Protein AF-A0A080LYR9-F1 (afdb_monomer_lite)

Sequence (95 aa):
MGKSLQRLGCVRSTANCFSASHTLLQTIASPDNGYGNDLVSFSASGISSIEITNPFGGWLFAIDDLKFSVPEPGSLALLGLALVGIAGSRKR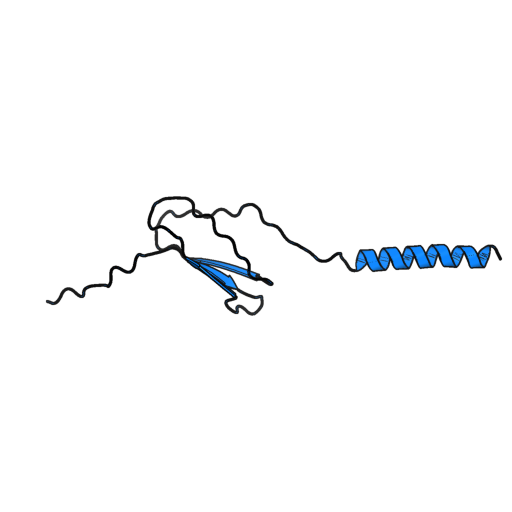KAA

Structure (mmCIF, N/CA/C/O backbone):
data_AF-A0A080LYR9-F1
#
_entry.id   AF-A0A080LYR9-F1
#
loop_
_atom_site.group_PDB
_atom_site.id
_atom_site.type_symbol
_atom_site.label_atom_id
_atom_site.label_alt_id
_atom_site.label_comp_id
_atom_site.label_asym_id
_atom_site.label_entity_id
_atom_site.label_seq_id
_atom_site.pdbx_PDB_ins_code
_atom_site.Cartn_x
_atom_site.Cartn_y
_atom_site.Cartn_z
_atom_site.occupancy
_atom_site.B_iso_or_equiv
_atom_site.auth_seq_id
_atom_site.auth_comp_id
_atom_site.auth_asym_id
_atom_site.auth_atom_id
_atom_site.pdbx_PDB_model_num
ATOM 1 N N . MET A 1 1 ? 23.684 -10.717 -39.492 1.00 41.09 1 MET A N 1
ATOM 2 C CA . MET A 1 1 ? 23.484 -10.060 -38.179 1.00 41.09 1 MET A CA 1
ATOM 3 C C . MET A 1 1 ? 22.023 -9.655 -38.064 1.00 41.09 1 MET A C 1
ATOM 5 O O . MET A 1 1 ? 21.628 -8.642 -38.624 1.00 41.09 1 MET A O 1
ATOM 9 N N . GLY A 1 2 ? 21.201 -10.509 -37.450 1.00 41.66 2 GLY A N 1
ATOM 10 C CA . GLY A 1 2 ? 19.768 -10.264 -37.287 1.00 41.66 2 GLY A CA 1
ATOM 11 C C . GLY A 1 2 ? 19.530 -9.272 -36.155 1.00 41.66 2 GLY A C 1
ATOM 12 O O . GLY A 1 2 ? 19.873 -9.555 -35.010 1.00 41.66 2 GLY A O 1
ATOM 13 N N . LYS A 1 3 ? 18.966 -8.104 -36.469 1.00 50.94 3 LYS A N 1
ATOM 14 C CA . LYS A 1 3 ? 18.440 -7.201 -35.446 1.00 50.94 3 LYS A CA 1
ATOM 15 C C . LYS A 1 3 ? 17.191 -7.863 -34.871 1.00 50.94 3 LYS A C 1
ATOM 17 O O . LYS A 1 3 ? 16.175 -7.965 -35.552 1.00 50.94 3 LYS A O 1
ATOM 22 N N . SER A 1 4 ? 17.312 -8.369 -33.648 1.00 47.00 4 SER A N 1
ATOM 23 C CA . SER A 1 4 ? 16.181 -8.817 -32.842 1.00 47.00 4 SER A CA 1
ATOM 24 C C . SER A 1 4 ? 15.187 -7.662 -32.726 1.00 47.00 4 SER A C 1
ATOM 26 O O . SER A 1 4 ? 15.514 -6.606 -32.184 1.00 47.00 4 SER A O 1
ATOM 28 N N . LEU A 1 5 ? 13.995 -7.850 -33.292 1.00 48.09 5 LEU A N 1
ATOM 29 C CA . LEU A 1 5 ? 12.831 -7.010 -33.045 1.00 48.09 5 LEU A CA 1
ATOM 30 C C . LEU A 1 5 ? 12.447 -7.205 -31.578 1.00 48.09 5 LEU A C 1
ATOM 32 O O . LEU A 1 5 ? 11.687 -8.111 -31.238 1.00 48.09 5 LEU A O 1
ATOM 36 N N . GLN A 1 6 ? 12.988 -6.365 -30.695 1.00 50.03 6 GLN A N 1
ATOM 37 C CA . GLN A 1 6 ? 12.370 -6.166 -29.394 1.00 50.03 6 GLN A CA 1
ATOM 38 C C . GLN A 1 6 ? 10.942 -5.714 -29.686 1.00 50.03 6 GLN A C 1
ATOM 40 O O . GLN A 1 6 ? 10.736 -4.677 -30.319 1.00 50.03 6 GLN A O 1
ATOM 45 N N . ARG A 1 7 ? 9.957 -6.543 -29.310 1.00 49.31 7 ARG A N 1
ATOM 46 C CA . ARG A 1 7 ? 8.550 -6.136 -29.254 1.00 49.31 7 ARG A CA 1
ATOM 47 C C . ARG A 1 7 ? 8.546 -4.733 -28.662 1.00 49.31 7 ARG A C 1
ATOM 49 O O . ARG A 1 7 ? 9.073 -4.559 -27.565 1.00 49.31 7 ARG A O 1
ATOM 56 N N . LEU A 1 8 ? 7.987 -3.765 -29.386 1.00 49.62 8 LEU A N 1
ATOM 57 C CA . LEU A 1 8 ? 7.695 -2.427 -28.881 1.00 49.62 8 LEU A CA 1
ATOM 58 C C . LEU A 1 8 ? 6.603 -2.573 -27.802 1.00 49.62 8 LEU A C 1
ATOM 60 O O . LEU A 1 8 ? 5.438 -2.241 -27.991 1.00 49.62 8 LEU A O 1
ATOM 64 N N . GLY A 1 9 ? 6.963 -3.202 -26.686 1.00 54.56 9 GLY A N 1
ATOM 65 C CA . GLY A 1 9 ? 6.209 -3.175 -25.456 1.00 54.56 9 GLY A CA 1
ATOM 66 C C . GLY A 1 9 ? 6.387 -1.769 -24.938 1.00 54.56 9 GLY A C 1
ATOM 67 O O . GLY A 1 9 ? 7.484 -1.372 -24.563 1.00 54.56 9 GLY A O 1
ATOM 68 N N . CYS A 1 10 ? 5.325 -0.991 -25.034 1.00 60.12 10 CYS A N 1
ATOM 69 C CA . CYS A 1 10 ? 5.222 0.311 -24.414 1.00 60.12 10 CYS A CA 1
ATOM 70 C C . CYS A 1 10 ? 5.708 0.192 -22.950 1.00 60.12 10 CYS A C 1
ATOM 72 O O . CYS A 1 10 ? 5.151 -0.560 -22.150 1.00 60.12 10 CYS A O 1
ATOM 74 N N . VAL A 1 11 ? 6.843 0.832 -22.664 1.00 65.25 11 VAL A N 1
ATOM 75 C CA . VAL A 1 11 ? 7.509 0.826 -21.360 1.00 65.25 11 VAL A CA 1
ATOM 76 C C . VAL A 1 11 ? 6.687 1.739 -20.451 1.00 65.25 11 VAL A C 1
ATOM 78 O O . VAL A 1 11 ? 6.608 2.936 -20.710 1.00 65.25 11 VAL A O 1
ATOM 81 N N . ARG A 1 12 ? 6.028 1.162 -19.439 1.00 74.50 12 ARG A N 1
ATOM 82 C CA . ARG A 1 12 ? 5.101 1.863 -18.535 1.00 74.50 12 ARG A CA 1
ATOM 83 C C . ARG A 1 12 ? 5.606 1.821 -17.105 1.00 74.50 12 ARG A C 1
ATOM 85 O O . ARG A 1 12 ? 6.230 0.844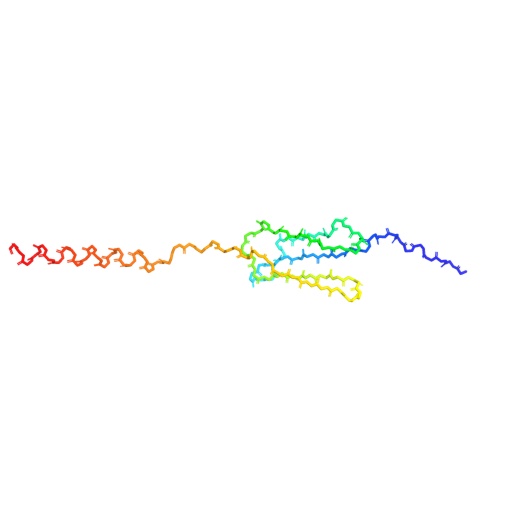 -16.693 1.00 74.50 12 ARG A O 1
ATOM 92 N N . SER A 1 13 ? 5.245 2.841 -16.341 1.00 81.19 13 SER A N 1
ATOM 93 C CA . SER A 1 13 ? 5.329 2.779 -14.887 1.00 81.19 13 SER A CA 1
ATOM 94 C C . SER A 1 13 ? 4.240 1.862 -14.338 1.00 81.19 13 SER A C 1
ATOM 96 O O . SER A 1 13 ? 3.111 1.854 -14.835 1.00 81.19 13 SER A O 1
ATOM 98 N N . THR A 1 14 ? 4.569 1.091 -13.308 1.00 85.88 14 THR A N 1
ATOM 99 C CA . THR A 1 14 ? 3.622 0.200 -12.627 1.00 85.88 14 THR A CA 1
ATOM 100 C C . THR A 1 14 ? 3.627 0.472 -11.137 1.00 85.88 14 THR A C 1
ATOM 102 O O . THR A 1 14 ? 4.698 0.610 -10.547 1.00 85.88 14 THR A O 1
ATOM 105 N N . ALA A 1 15 ? 2.449 0.486 -10.527 1.00 89.69 15 ALA A N 1
ATOM 106 C CA . ALA A 1 15 ? 2.260 0.599 -9.093 1.00 89.69 15 ALA A CA 1
ATOM 107 C C . ALA A 1 15 ? 1.575 -0.670 -8.568 1.00 89.69 15 ALA A C 1
ATOM 109 O O . ALA A 1 15 ? 0.466 -1.010 -8.980 1.00 89.69 15 ALA A O 1
ATOM 110 N N . ASN A 1 16 ? 2.253 -1.377 -7.672 1.00 92.62 16 ASN A N 1
ATOM 111 C CA . ASN A 1 16 ? 1.784 -2.607 -7.048 1.00 92.62 16 ASN A CA 1
ATOM 112 C C . ASN A 1 16 ? 1.449 -2.333 -5.588 1.00 92.62 16 ASN A C 1
ATOM 114 O O . ASN A 1 16 ? 2.195 -1.620 -4.922 1.00 92.62 16 ASN A O 1
ATOM 118 N N . CYS A 1 17 ? 0.374 -2.918 -5.070 1.00 93.38 17 CYS A N 1
ATOM 119 C CA . CYS A 1 17 ? 0.084 -2.894 -3.643 1.00 93.38 17 CYS A CA 1
ATOM 120 C C . CYS A 1 17 ? 0.038 -4.311 -3.067 1.00 93.38 17 CYS A C 1
ATOM 122 O O . CYS A 1 17 ? -0.414 -5.255 -3.722 1.00 93.38 17 CYS A O 1
ATOM 124 N N . PHE A 1 18 ? 0.524 -4.457 -1.836 1.00 96.50 18 PHE A N 1
ATOM 125 C CA . PHE A 1 18 ? 0.714 -5.749 -1.183 1.00 96.50 18 PHE A CA 1
ATOM 126 C C . PHE A 1 18 ? 0.064 -5.790 0.196 1.00 96.50 18 P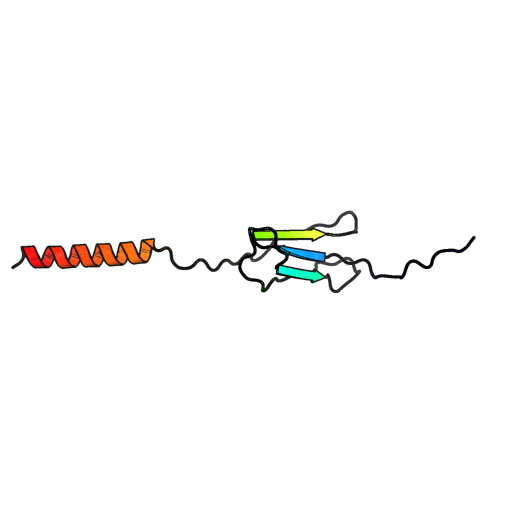HE A C 1
ATOM 128 O O . PHE A 1 18 ? -0.086 -4.764 0.861 1.00 96.50 18 PHE A O 1
ATOM 135 N N . SER A 1 19 ? -0.288 -6.995 0.641 1.00 96.19 19 SER A N 1
ATOM 136 C CA . SER A 1 19 ? -0.739 -7.269 2.007 1.00 96.19 19 SER A CA 1
ATOM 137 C C . SER A 1 19 ? 0.421 -7.246 3.009 1.00 96.19 19 SER A C 1
ATOM 139 O O . SER A 1 19 ? 1.591 -7.204 2.629 1.00 96.19 19 SER A O 1
ATOM 141 N N . ALA A 1 20 ? 0.111 -7.350 4.306 1.00 95.88 20 ALA A N 1
ATOM 142 C CA . ALA A 1 20 ? 1.119 -7.456 5.369 1.00 95.88 20 ALA A CA 1
ATOM 143 C C . ALA A 1 20 ? 2.047 -8.680 5.222 1.00 95.88 20 ALA A C 1
ATOM 145 O O . ALA A 1 20 ? 3.182 -8.659 5.687 1.00 95.88 20 ALA A O 1
ATOM 146 N N . SER A 1 21 ? 1.586 -9.738 4.548 1.00 97.19 21 SER A N 1
ATOM 147 C CA . SER A 1 21 ? 2.388 -10.927 4.224 1.00 97.19 21 SER A CA 1
ATOM 148 C C . SER A 1 21 ? 3.079 -10.823 2.861 1.00 97.19 21 SER A C 1
ATOM 150 O O . SER A 1 21 ? 3.495 -11.838 2.309 1.00 97.19 21 SER A O 1
ATOM 152 N N . HIS A 1 22 ? 3.160 -9.616 2.293 1.00 95.19 22 HIS A N 1
ATOM 153 C CA . HIS A 1 22 ? 3.749 -9.342 0.983 1.00 95.19 22 HIS A CA 1
ATOM 154 C C . HIS A 1 22 ? 3.077 -10.109 -0.174 1.00 95.19 22 HIS A C 1
ATOM 156 O O . HIS A 1 22 ? 3.693 -10.449 -1.180 1.00 95.19 22 HIS A O 1
ATOM 162 N N . THR A 1 23 ? 1.780 -10.402 -0.046 1.00 96.31 23 THR A N 1
ATOM 163 C CA . THR A 1 23 ? 0.986 -10.969 -1.146 1.00 96.31 23 THR A CA 1
ATOM 164 C C . THR A 1 23 ? 0.505 -9.839 -2.044 1.00 96.31 23 THR A C 1
ATOM 166 O O . THR A 1 23 ? -0.067 -8.877 -1.535 1.00 96.31 23 THR A O 1
ATOM 169 N N . LEU A 1 24 ? 0.713 -9.948 -3.358 1.00 95.88 24 LEU A N 1
ATOM 170 C CA . LEU A 1 24 ? 0.227 -8.960 -4.324 1.00 95.88 24 LEU A CA 1
ATOM 171 C C . LEU A 1 24 ? -1.305 -8.886 -4.275 1.00 95.88 24 LEU A C 1
ATOM 173 O O . LEU A 1 24 ? -1.981 -9.893 -4.478 1.00 95.88 24 LEU A O 1
ATOM 177 N N . LEU A 1 25 ? -1.839 -7.695 -4.013 1.00 95.88 25 LEU A N 1
ATOM 178 C CA . LEU A 1 25 ? -3.279 -7.436 -3.960 1.00 95.88 25 LEU A CA 1
ATOM 179 C C . LEU A 1 25 ? -3.786 -6.815 -5.262 1.00 95.88 25 LEU A C 1
ATOM 181 O O . LEU A 1 25 ? -4.843 -7.198 -5.759 1.00 95.88 25 LEU A O 1
ATOM 185 N N . GLN A 1 26 ? -3.042 -5.855 -5.815 1.00 94.81 26 GLN A N 1
ATOM 186 C CA . GLN A 1 26 ? -3.424 -5.145 -7.034 1.00 94.81 26 GLN A CA 1
ATOM 187 C C . GLN A 1 26 ? -2.189 -4.596 -7.753 1.00 94.81 26 GLN A C 1
ATOM 189 O O . GLN A 1 26 ? -1.226 -4.167 -7.118 1.00 94.81 26 GLN A O 1
ATOM 194 N N . THR A 1 27 ? -2.265 -4.549 -9.082 1.00 92.81 27 THR A N 1
ATOM 195 C CA . THR A 1 27 ? -1.317 -3.846 -9.953 1.00 92.81 27 THR A CA 1
ATOM 196 C C . THR A 1 27 ? -2.074 -2.828 -10.792 1.00 92.81 27 THR A C 1
ATOM 198 O O . THR A 1 27 ? -3.106 -3.151 -11.380 1.00 92.81 27 THR A O 1
ATOM 201 N N . ILE A 1 28 ? -1.543 -1.612 -10.875 1.00 89.19 28 ILE A N 1
ATOM 202 C CA . ILE A 1 28 ? -2.017 -0.555 -11.766 1.00 89.19 28 ILE A CA 1
ATOM 203 C C . ILE A 1 28 ? -0.861 -0.161 -12.677 1.00 89.19 28 ILE A C 1
ATOM 2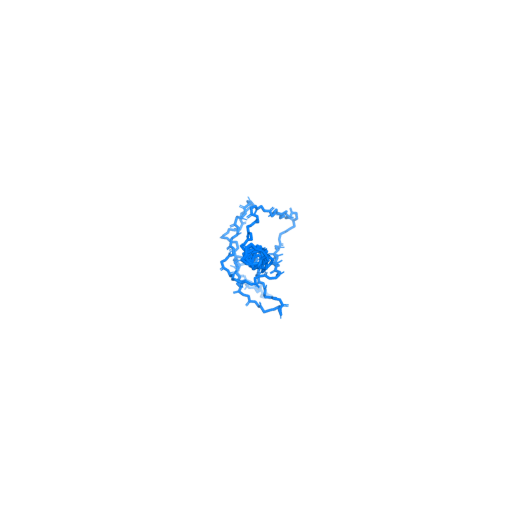05 O O . ILE A 1 28 ? 0.241 0.118 -12.211 1.00 89.19 28 ILE A O 1
ATOM 209 N N . ALA A 1 29 ? -1.102 -0.152 -13.984 1.00 85.81 29 ALA A N 1
ATOM 210 C CA . ALA A 1 29 ? -0.164 0.396 -14.952 1.00 85.81 29 ALA A CA 1
ATOM 211 C C . ALA A 1 29 ? -0.562 1.836 -15.276 1.00 85.81 29 ALA A C 1
ATOM 213 O O . ALA A 1 29 ? -1.751 2.125 -15.420 1.00 85.81 29 ALA A O 1
ATOM 214 N N . SER A 1 30 ? 0.430 2.714 -15.425 1.00 78.62 30 SER A N 1
ATOM 215 C CA . SER A 1 30 ? 0.206 4.052 -15.964 1.00 78.62 30 SER A CA 1
ATOM 216 C C . SER A 1 30 ? -0.506 3.959 -17.326 1.00 78.62 30 SER A C 1
ATOM 218 O O . SER A 1 30 ? -0.153 3.093 -18.149 1.00 78.62 30 SER A O 1
ATOM 220 N N . PRO A 1 31 ? -1.529 4.798 -17.573 1.00 69.62 31 PRO A N 1
ATOM 221 C CA . PRO A 1 31 ? -2.229 4.821 -18.848 1.00 69.62 31 PRO A CA 1
ATOM 222 C C . PRO A 1 31 ? -1.328 5.289 -20.002 1.00 69.62 31 PRO A C 1
ATOM 224 O O . PRO A 1 31 ? -1.506 4.776 -21.113 1.00 69.62 31 PRO A O 1
ATOM 227 N N . ASP A 1 32 ? -0.314 6.125 -19.737 1.00 65.00 32 ASP A N 1
ATOM 228 C CA . ASP A 1 32 ? 0.422 6.870 -20.763 1.00 65.00 32 ASP A CA 1
ATOM 229 C C . ASP A 1 32 ? 1.956 6.723 -20.707 1.00 65.00 32 ASP A C 1
ATOM 231 O O . ASP A 1 32 ? 2.576 6.456 -19.684 1.00 65.00 32 ASP A O 1
ATOM 235 N N . ASN A 1 33 ? 2.588 6.943 -21.865 1.00 58.25 33 ASN A N 1
ATOM 236 C CA . ASN A 1 33 ? 4.052 6.990 -22.039 1.00 58.25 33 ASN A CA 1
ATOM 237 C C . ASN A 1 33 ? 4.590 8.429 -22.000 1.00 58.25 33 ASN A C 1
ATOM 239 O O . ASN A 1 33 ? 5.708 8.690 -22.448 1.00 58.25 33 ASN A O 1
ATOM 243 N N . GLY A 1 34 ? 3.740 9.379 -21.616 1.00 58.34 34 GLY A N 1
ATOM 244 C CA . GLY A 1 34 ? 3.970 10.808 -21.761 1.00 58.34 34 GLY A CA 1
ATOM 245 C C . GLY A 1 34 ? 4.332 11.444 -20.430 1.00 58.34 34 GLY A C 1
ATOM 246 O O . GLY A 1 34 ? 3.744 11.123 -19.406 1.00 58.34 34 GLY A O 1
ATOM 247 N N . TYR A 1 35 ? 5.301 12.355 -20.459 1.00 60.25 35 TYR A N 1
ATOM 248 C CA . TYR A 1 35 ? 5.715 13.170 -19.321 1.00 60.25 35 TYR A CA 1
ATOM 249 C C . TYR A 1 35 ? 4.509 13.915 -18.716 1.00 60.25 35 TYR A C 1
ATOM 251 O O . TYR A 1 35 ? 4.081 14.943 -19.237 1.00 60.25 35 TYR A O 1
ATOM 259 N N . GLY A 1 36 ? 3.951 13.381 -17.632 1.00 67.06 36 GLY A N 1
ATOM 260 C CA . GLY A 1 36 ? 2.775 13.907 -16.947 1.00 67.06 36 GLY A CA 1
ATOM 261 C C . GLY A 1 36 ? 2.602 13.269 -15.568 1.00 67.06 36 GLY A C 1
ATOM 262 O O . GLY A 1 36 ? 3.239 12.264 -15.255 1.00 67.06 36 GLY A O 1
ATOM 263 N N . ASN A 1 37 ? 1.769 13.881 -14.725 1.00 74.12 37 ASN A N 1
ATOM 264 C CA . ASN A 1 37 ? 1.434 13.327 -13.415 1.00 74.12 37 ASN A CA 1
ATOM 265 C C . ASN A 1 37 ? 0.302 12.306 -13.567 1.00 74.12 37 ASN A C 1
ATOM 267 O O . ASN A 1 37 ? -0.832 12.692 -13.851 1.00 74.12 37 ASN A O 1
ATOM 271 N N . ASP A 1 38 ? 0.595 11.030 -13.330 1.00 76.69 38 ASP A N 1
ATOM 272 C CA . ASP A 1 38 ? -0.425 9.983 -13.270 1.00 76.69 38 ASP A CA 1
ATOM 273 C C . ASP A 1 38 ? -1.037 9.894 -11.873 1.00 76.69 38 ASP A C 1
ATOM 275 O O . ASP A 1 38 ? -0.348 9.621 -10.888 1.00 76.69 38 ASP A O 1
ATOM 279 N N . LEU A 1 39 ? -2.355 10.074 -11.795 1.00 77.56 39 LEU A N 1
ATOM 280 C CA . LEU A 1 39 ? -3.122 9.808 -10.583 1.00 77.56 39 LEU A CA 1
ATOM 281 C C . LEU A 1 39 ? -3.476 8.321 -10.525 1.00 77.56 39 LEU A C 1
ATOM 283 O O . LEU A 1 39 ? -4.145 7.790 -11.412 1.00 77.56 39 LEU A O 1
ATOM 287 N N . VAL A 1 40 ? -3.041 7.652 -9.460 1.00 79.75 40 VAL A N 1
ATOM 288 C CA . VAL A 1 40 ? -3.236 6.214 -9.253 1.00 79.75 40 VAL A CA 1
ATOM 289 C C . VAL A 1 40 ? -4.041 5.997 -7.975 1.00 79.75 40 VAL A C 1
ATOM 291 O O . VAL A 1 40 ? -3.673 6.508 -6.920 1.00 79.75 40 VAL A O 1
ATOM 294 N N . SER A 1 41 ? -5.132 5.229 -8.053 1.00 84.69 41 SER A N 1
ATOM 295 C CA . SER A 1 41 ? -5.977 4.892 -6.902 1.00 84.69 41 SER A CA 1
ATOM 296 C C . SER A 1 41 ? -6.126 3.381 -6.736 1.00 84.69 41 SER A C 1
ATOM 298 O O . SER A 1 41 ? -6.447 2.659 -7.678 1.00 84.69 41 SER A O 1
ATOM 300 N N . PHE A 1 42 ? -5.908 2.894 -5.516 1.00 86.56 42 PHE A N 1
ATOM 301 C CA . PHE A 1 42 ? -6.079 1.485 -5.169 1.00 86.56 42 PHE A CA 1
ATOM 302 C C . PHE A 1 42 ? -7.429 1.269 -4.491 1.00 86.56 42 PHE A C 1
ATOM 304 O O . PHE A 1 42 ? -7.816 2.039 -3.613 1.00 86.56 42 PHE A O 1
ATOM 311 N N . SER A 1 43 ? -8.128 0.202 -4.870 1.00 89.31 43 SER A N 1
ATOM 312 C CA . SER A 1 43 ? -9.386 -0.215 -4.237 1.00 89.31 43 SER A CA 1
ATOM 313 C C . SER A 1 43 ? -9.226 -1.471 -3.377 1.00 89.31 43 SER A C 1
ATOM 315 O O . SER A 1 43 ? -10.183 -1.901 -2.733 1.00 89.31 43 SER A O 1
ATOM 317 N N . ALA A 1 44 ? -8.026 -2.061 -3.344 1.00 88.25 44 ALA A N 1
ATOM 318 C CA . ALA A 1 44 ? -7.723 -3.213 -2.508 1.00 88.25 44 ALA A CA 1
ATOM 319 C C . ALA A 1 44 ? -7.801 -2.881 -1.005 1.00 88.25 44 ALA A C 1
ATOM 321 O O . ALA A 1 44 ? -7.333 -1.840 -0.545 1.00 88.25 44 ALA A O 1
ATOM 322 N N . SER A 1 45 ? -8.358 -3.802 -0.220 1.00 88.81 45 SER A N 1
ATOM 323 C CA . SER A 1 45 ? -8.371 -3.730 1.244 1.00 88.81 45 SER A CA 1
ATOM 324 C C . SER A 1 45 ? -7.122 -4.370 1.849 1.00 88.81 45 SER A C 1
ATOM 326 O O . SER A 1 45 ? -6.623 -5.361 1.318 1.00 88.81 45 SER A O 1
ATOM 328 N N . GLY A 1 46 ? -6.673 -3.882 3.009 1.00 89.62 46 GLY A N 1
ATOM 329 C CA . GLY A 1 46 ? -5.554 -4.495 3.740 1.00 89.62 46 GLY A CA 1
ATOM 330 C C . GLY A 1 46 ? -4.182 -4.236 3.111 1.00 89.62 46 GLY A C 1
ATOM 331 O O . GLY A 1 46 ? -3.275 -5.054 3.260 1.00 89.62 46 GLY A O 1
ATOM 332 N N . ILE A 1 47 ? -4.038 -3.114 2.401 1.00 91.19 47 ILE A N 1
ATOM 333 C CA . ILE A 1 47 ? -2.765 -2.674 1.825 1.00 91.19 47 ILE A CA 1
ATOM 334 C C . ILE A 1 47 ? -1.788 -2.342 2.957 1.00 91.19 47 ILE A C 1
ATOM 336 O O . ILE A 1 47 ? -2.088 -1.527 3.826 1.00 91.19 47 ILE A O 1
ATOM 340 N N . SER A 1 48 ? -0.612 -2.962 2.920 1.00 93.75 48 SER A N 1
ATOM 341 C CA . SER A 1 48 ? 0.497 -2.713 3.844 1.00 93.75 48 SER A CA 1
ATOM 342 C C . SER A 1 48 ? 1.675 -2.010 3.175 1.00 93.75 48 SER A C 1
ATOM 344 O O . SER A 1 48 ? 2.408 -1.297 3.855 1.00 93.75 48 SER A O 1
ATOM 346 N N . SER A 1 49 ? 1.887 -2.214 1.874 1.00 92.19 49 SER A N 1
ATOM 347 C CA . SER A 1 49 ? 2.941 -1.533 1.119 1.00 92.19 49 SER A CA 1
ATOM 348 C C . SER A 1 49 ? 2.510 -1.255 -0.318 1.00 92.19 49 SER A C 1
ATOM 350 O O . SER A 1 49 ? 1.674 -1.965 -0.882 1.00 92.19 49 SER A O 1
ATOM 352 N N . ILE A 1 50 ? 3.086 -0.199 -0.893 1.00 90.62 50 ILE A N 1
ATOM 353 C CA . ILE A 1 50 ? 2.929 0.186 -2.295 1.00 90.62 50 ILE A CA 1
ATOM 354 C C . ILE A 1 50 ? 4.329 0.305 -2.894 1.00 90.62 50 ILE A C 1
ATOM 356 O O . ILE A 1 50 ? 5.184 0.990 -2.337 1.00 90.62 50 ILE A O 1
ATOM 360 N N . GLU A 1 51 ? 4.550 -0.345 -4.030 1.00 91.31 51 GLU A N 1
ATOM 361 C CA . GLU A 1 51 ? 5.808 -0.306 -4.768 1.00 91.31 51 GLU A CA 1
ATOM 362 C C . GLU A 1 51 ? 5.559 0.248 -6.162 1.00 91.31 51 GLU A C 1
ATOM 364 O O . GLU A 1 51 ? 4.746 -0.286 -6.920 1.00 91.31 51 GLU A O 1
ATOM 369 N N . ILE A 1 52 ? 6.266 1.321 -6.507 1.00 86.56 52 ILE A N 1
ATOM 370 C CA . ILE A 1 52 ? 6.149 1.962 -7.812 1.00 86.56 52 ILE A CA 1
ATOM 371 C C . ILE A 1 52 ? 7.460 1.766 -8.559 1.00 86.56 52 ILE A C 1
ATOM 373 O O . ILE A 1 52 ? 8.524 2.173 -8.099 1.00 86.56 52 ILE A O 1
ATOM 377 N N . THR A 1 53 ? 7.370 1.141 -9.726 1.00 84.75 53 THR A N 1
ATOM 378 C CA . THR A 1 53 ? 8.492 0.974 -10.645 1.00 84.75 53 THR A CA 1
ATOM 379 C C . THR A 1 53 ? 8.305 1.950 -11.791 1.00 84.75 53 THR A C 1
ATOM 381 O O . THR A 1 53 ? 7.325 1.849 -12.529 1.00 84.75 53 THR A O 1
ATOM 384 N N . ASN A 1 54 ? 9.242 2.887 -11.940 1.00 79.94 54 ASN A N 1
ATOM 385 C CA . ASN A 1 54 ? 9.301 3.788 -13.082 1.00 79.94 54 ASN A CA 1
ATOM 386 C C . ASN A 1 54 ? 10.618 3.548 -13.850 1.00 79.94 54 ASN A C 1
ATOM 388 O O . ASN A 1 54 ? 11.693 3.653 -13.260 1.00 79.94 54 ASN A O 1
ATOM 392 N N . PRO A 1 55 ? 10.555 3.206 -15.145 1.00 78.00 55 PRO A N 1
ATOM 393 C CA . PRO A 1 55 ? 11.735 2.945 -15.969 1.00 78.00 55 PRO A CA 1
ATOM 394 C C . PRO A 1 55 ? 12.440 4.219 -16.477 1.00 78.00 55 PRO A C 1
ATOM 396 O O . PRO A 1 55 ? 13.501 4.124 -17.094 1.00 78.00 55 PRO A O 1
ATOM 399 N N . PHE A 1 56 ? 11.870 5.404 -16.251 1.00 77.38 56 PHE A N 1
ATOM 400 C CA . PHE A 1 56 ? 12.377 6.693 -16.716 1.00 77.38 56 PHE A CA 1
ATOM 401 C C . PHE A 1 56 ? 13.186 7.415 -15.622 1.00 77.38 56 PHE A C 1
ATOM 403 O O . PHE A 1 56 ? 12.805 7.453 -14.452 1.00 77.38 56 PHE A O 1
ATOM 410 N N . GLY A 1 57 ? 14.312 8.025 -16.006 1.00 74.62 57 GLY A N 1
ATOM 411 C CA . GLY A 1 57 ? 15.139 8.830 -15.100 1.00 74.62 57 GLY A CA 1
ATOM 412 C C . GLY A 1 57 ? 14.513 10.194 -14.782 1.00 74.62 57 GLY A C 1
ATOM 413 O O . GLY A 1 57 ? 13.848 10.784 -15.628 1.00 74.62 57 GLY A O 1
ATOM 414 N N . GLY A 1 58 ? 14.7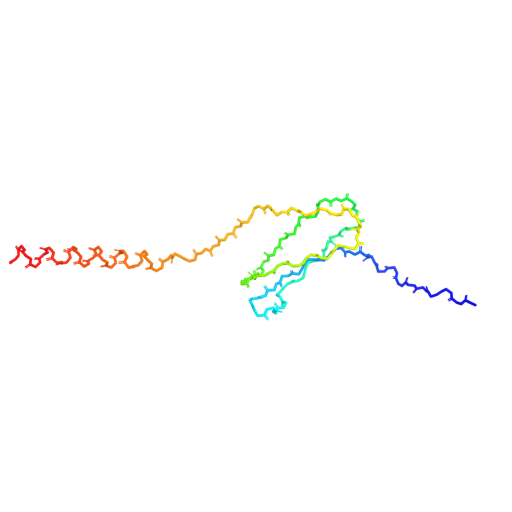50 10.710 -13.570 1.00 74.19 58 GLY A N 1
ATOM 415 C CA . GLY A 1 58 ? 14.237 12.020 -13.135 1.00 74.19 58 GLY A CA 1
ATOM 416 C C . GLY A 1 58 ? 12.761 12.026 -12.720 1.00 74.19 58 GLY A C 1
ATOM 417 O O . GLY A 1 58 ? 12.162 13.092 -12.607 1.00 74.19 58 GLY A O 1
ATOM 418 N N . TRP A 1 59 ? 12.171 10.849 -12.505 1.00 76.19 59 TRP A N 1
ATOM 419 C CA . TRP A 1 59 ? 10.799 10.721 -12.032 1.00 76.19 59 TRP A CA 1
ATOM 420 C C . TRP A 1 59 ? 10.643 11.181 -10.576 1.00 76.19 59 TRP A C 1
ATOM 422 O O . TRP A 1 59 ? 11.501 10.933 -9.728 1.00 76.19 59 TRP A O 1
ATOM 432 N N . LEU A 1 60 ? 9.512 11.828 -10.301 1.00 77.12 60 LEU A N 1
ATOM 433 C CA . LEU A 1 60 ? 9.084 12.269 -8.980 1.00 77.12 60 LEU A CA 1
ATOM 434 C C . LEU A 1 60 ? 7.782 11.550 -8.632 1.00 77.12 60 LEU A C 1
ATOM 436 O O . LEU A 1 60 ? 6.910 11.398 -9.488 1.00 77.12 60 LEU A O 1
ATOM 440 N N . PHE A 1 61 ? 7.635 11.149 -7.374 1.00 79.50 61 PHE A N 1
ATOM 441 C CA . PHE A 1 61 ? 6.364 10.672 -6.845 1.00 79.50 61 PHE A CA 1
ATOM 442 C C . PHE A 1 61 ? 5.887 11.616 -5.750 1.00 79.50 61 PHE A C 1
ATOM 444 O O . PHE A 1 61 ? 6.683 12.141 -4.972 1.00 79.50 61 PHE A O 1
ATOM 451 N N . ALA A 1 62 ? 4.579 11.822 -5.701 1.00 81.06 62 ALA A N 1
ATOM 452 C CA . ALA A 1 62 ? 3.913 12.532 -4.628 1.00 81.06 62 ALA A CA 1
ATOM 453 C C . ALA A 1 62 ? 2.802 11.637 -4.089 1.00 81.06 62 ALA A C 1
ATOM 455 O O . ALA A 1 62 ? 2.164 10.900 -4.841 1.00 81.06 62 ALA A O 1
ATOM 456 N N . ILE A 1 63 ? 2.606 11.689 -2.778 1.00 81.31 63 ILE A N 1
ATOM 457 C CA . ILE A 1 63 ? 1.502 11.021 -2.105 1.00 81.31 63 ILE A CA 1
ATOM 458 C C . ILE A 1 63 ? 0.579 12.130 -1.629 1.00 81.31 63 ILE A C 1
ATOM 460 O O . ILE A 1 63 ? 1.010 12.988 -0.859 1.00 81.31 63 ILE A O 1
ATOM 464 N N . ASP A 1 64 ? -0.661 12.106 -2.098 1.00 79.44 64 ASP A N 1
ATOM 465 C CA . ASP A 1 64 ? -1.682 13.075 -1.720 1.00 79.44 64 ASP A CA 1
ATOM 466 C C . ASP A 1 64 ? -2.984 12.354 -1.345 1.00 79.44 64 ASP A C 1
ATOM 468 O O . ASP A 1 64 ? -3.222 11.224 -1.777 1.00 79.44 64 ASP A O 1
ATOM 472 N N . ASP A 1 65 ? -3.799 12.998 -0.509 1.00 76.25 65 ASP A N 1
ATOM 473 C CA . ASP A 1 65 ? -5.129 12.536 -0.091 1.00 76.25 65 ASP A CA 1
ATOM 474 C C . ASP A 1 65 ? -5.191 11.114 0.517 1.00 76.25 65 ASP A C 1
ATOM 476 O O . ASP A 1 65 ? -6.106 10.325 0.255 1.00 76.25 65 ASP A O 1
ATOM 480 N N . LEU A 1 66 ? -4.256 10.775 1.413 1.00 78.69 66 LEU A N 1
ATOM 481 C CA . LEU A 1 66 ? -4.330 9.526 2.181 1.00 78.69 66 LEU A CA 1
ATOM 482 C C . LEU A 1 66 ? -5.553 9.511 3.113 1.00 78.69 66 LEU A C 1
ATOM 484 O O . LEU A 1 66 ? -5.629 10.262 4.087 1.00 78.69 66 LEU A O 1
ATOM 488 N N . LYS A 1 67 ? -6.491 8.595 2.851 1.00 77.88 67 LYS A N 1
ATOM 489 C CA . LYS A 1 67 ? -7.679 8.366 3.683 1.00 77.88 67 LYS A CA 1
ATOM 490 C C . LYS A 1 67 ? -7.637 6.974 4.297 1.00 77.88 67 LYS A C 1
ATOM 492 O O . LYS A 1 67 ? -7.548 5.978 3.586 1.00 77.88 67 LYS A O 1
ATOM 497 N N . PHE A 1 68 ? -7.774 6.911 5.618 1.00 74.75 68 PHE A N 1
ATOM 498 C CA . PHE A 1 68 ? -7.853 5.661 6.368 1.00 74.75 68 PHE A CA 1
ATOM 499 C C . PHE A 1 68 ? -9.199 5.583 7.081 1.00 74.75 68 PHE A C 1
ATOM 501 O O . PHE A 1 68 ? -9.584 6.506 7.796 1.00 74.75 68 PHE A O 1
ATOM 508 N N . SER A 1 69 ? -9.909 4.471 6.901 1.00 75.31 69 SER A N 1
ATOM 509 C CA . SER A 1 69 ? -11.058 4.133 7.736 1.00 75.31 69 SER A CA 1
ATOM 510 C C . SER A 1 69 ? -10.566 3.202 8.834 1.00 75.31 69 SER A C 1
ATOM 512 O O . SER A 1 69 ? -10.240 2.045 8.575 1.00 75.31 69 SER A O 1
ATOM 514 N N . VAL A 1 70 ? -10.438 3.729 10.048 1.00 78.88 70 VAL A N 1
ATOM 515 C CA . VAL A 1 70 ? -10.104 2.928 11.226 1.00 78.88 70 VAL A CA 1
ATOM 516 C C . VAL A 1 70 ? -11.418 2.644 11.950 1.00 78.88 70 VAL A C 1
ATOM 518 O O . VAL A 1 70 ? -12.096 3.605 12.323 1.00 78.88 70 VAL A O 1
ATOM 521 N N . PRO A 1 71 ? -11.810 1.368 12.134 1.00 76.31 71 PRO A N 1
ATOM 522 C CA . PRO A 1 71 ? -12.950 1.031 12.973 1.00 76.31 71 PRO A CA 1
ATOM 523 C C . PRO A 1 71 ? -12.781 1.672 14.347 1.00 76.31 71 PRO A C 1
ATOM 525 O O . PRO A 1 71 ? -11.672 1.690 14.886 1.00 76.31 71 PRO A O 1
ATOM 528 N N . GLU A 1 72 ? -13.867 2.221 14.886 1.00 82.06 72 GLU A N 1
ATOM 529 C CA . GLU A 1 72 ? -13.864 2.918 16.170 1.00 82.06 72 GLU A CA 1
ATOM 530 C C . GLU A 1 72 ? -13.062 2.135 17.222 1.00 82.06 72 GLU A C 1
ATOM 532 O O . GLU A 1 72 ? -13.272 0.926 17.381 1.00 82.06 72 GLU A O 1
ATOM 537 N N . PRO A 1 73 ? -12.134 2.786 17.950 1.00 80.75 73 PRO A N 1
ATOM 538 C CA . PRO A 1 73 ? -11.359 2.094 18.962 1.00 80.75 73 PRO A CA 1
ATOM 539 C C . PRO A 1 73 ? -12.298 1.443 19.979 1.00 80.75 73 PRO A C 1
ATOM 541 O O . PRO A 1 73 ? -13.199 2.104 20.499 1.00 80.75 73 PRO A O 1
ATOM 544 N N . GLY A 1 74 ? -12.040 0.183 20.347 1.00 83.81 74 GLY A N 1
ATOM 545 C CA . GLY A 1 74 ? -12.781 -0.506 21.417 1.00 83.81 74 GLY A CA 1
ATOM 546 C C . GLY A 1 74 ? -12.796 0.268 22.747 1.00 83.81 74 GLY A C 1
ATOM 547 O O . GLY A 1 74 ? -13.653 0.043 23.598 1.00 83.81 74 GLY A O 1
ATOM 548 N N . SER A 1 75 ? -11.901 1.246 22.901 1.00 85.44 75 SER A N 1
ATOM 549 C CA . SER A 1 75 ? -11.892 2.268 23.948 1.00 85.44 75 SER A CA 1
ATOM 550 C C . SER A 1 75 ? -13.220 3.022 24.087 1.00 85.44 75 SER A C 1
ATOM 552 O O . SER A 1 75 ? -13.593 3.348 25.208 1.00 85.44 75 SER A O 1
ATOM 554 N N . LEU A 1 76 ? -13.950 3.287 22.995 1.00 86.88 76 LEU A N 1
ATOM 555 C CA . LEU A 1 76 ? -15.270 3.934 23.045 1.00 86.88 76 LEU A CA 1
ATOM 556 C C . LEU A 1 76 ? -16.334 3.000 23.623 1.00 86.88 76 LEU A C 1
ATOM 558 O O . LEU A 1 76 ? -17.141 3.424 24.450 1.00 86.88 76 LEU A O 1
ATOM 562 N N . ALA A 1 77 ? -16.288 1.716 23.263 1.00 88.12 77 ALA A N 1
ATOM 563 C CA . ALA A 1 77 ? -17.144 0.707 23.876 1.00 88.12 77 ALA A CA 1
ATOM 564 C C . ALA A 1 77 ? -16.837 0.561 25.378 1.00 88.12 77 ALA A C 1
ATOM 566 O O . ALA A 1 77 ? -17.755 0.515 26.197 1.00 88.12 77 ALA A O 1
ATOM 567 N N . LEU A 1 78 ? -15.553 0.573 25.759 1.00 91.56 78 LEU A N 1
ATOM 568 C CA . LEU A 1 78 ? -15.122 0.560 27.160 1.00 91.56 78 LEU A CA 1
ATOM 569 C C . LEU A 1 78 ? -15.534 1.823 27.919 1.00 91.56 78 LEU A C 1
ATOM 571 O O . LEU A 1 78 ? -15.983 1.725 29.058 1.00 91.56 78 LEU A O 1
ATOM 575 N N . LEU A 1 79 ? -15.421 2.997 27.298 1.00 93.12 79 LEU A N 1
ATOM 576 C CA . LEU A 1 79 ? -15.880 4.260 27.870 1.00 93.12 79 LEU A CA 1
ATOM 577 C C . LEU A 1 79 ? -17.392 4.223 28.114 1.00 93.12 79 LEU A C 1
ATOM 579 O O . LEU A 1 79 ? -17.847 4.568 29.204 1.00 93.12 79 LEU A O 1
ATOM 583 N N . GLY A 1 80 ? -18.167 3.751 27.134 1.00 92.19 80 GLY A N 1
ATOM 584 C CA . GLY A 1 80 ? -19.608 3.556 27.275 1.00 92.19 80 GLY A CA 1
ATOM 585 C C . GLY A 1 80 ? -19.948 2.594 28.413 1.00 92.19 80 GLY A C 1
ATOM 586 O O . GLY A 1 80 ? -20.768 2.914 29.274 1.00 92.19 80 GLY A O 1
ATOM 587 N N . LEU A 1 81 ? -19.260 1.453 28.485 1.00 93.06 81 LEU A N 1
ATOM 588 C CA . LEU A 1 81 ? -19.442 0.475 29.557 1.00 93.06 81 LEU A CA 1
ATOM 589 C C . LEU A 1 81 ? -19.089 1.056 30.936 1.00 93.06 81 LEU A C 1
ATOM 591 O O . LEU A 1 81 ? -19.821 0.842 31.903 1.00 93.06 81 LEU A O 1
ATOM 595 N N . ALA A 1 82 ? -18.005 1.828 31.028 1.00 95.12 82 ALA A N 1
ATOM 596 C CA . ALA A 1 82 ? -17.590 2.495 32.257 1.00 95.12 82 ALA A CA 1
ATOM 597 C C . ALA A 1 82 ? -18.641 3.512 32.726 1.00 95.12 82 ALA A C 1
ATOM 599 O O . ALA A 1 82 ? -19.001 3.528 33.904 1.00 95.12 82 ALA A O 1
ATOM 600 N N . LEU A 1 83 ? -19.190 4.315 31.811 1.00 94.50 83 LEU A N 1
ATOM 601 C CA . LEU A 1 83 ? -20.253 5.276 32.118 1.00 94.50 83 LEU A CA 1
ATOM 602 C C . LEU A 1 83 ? -21.528 4.581 32.607 1.00 94.50 83 LEU A C 1
ATOM 604 O O . LEU A 1 83 ? -22.108 5.003 33.609 1.00 94.50 83 LEU A O 1
ATOM 608 N N . VAL A 1 84 ? -21.932 3.483 31.960 1.00 94.69 84 VAL A N 1
ATOM 609 C CA . VAL A 1 84 ? -23.072 2.664 32.402 1.00 94.69 84 VAL A CA 1
ATOM 610 C C . VAL A 1 84 ? -22.814 2.074 33.793 1.00 94.69 84 VAL A C 1
ATOM 612 O O . VAL A 1 84 ? -23.690 2.137 34.659 1.00 94.69 84 VAL A O 1
ATOM 615 N N . GLY A 1 85 ? -21.604 1.571 34.053 1.00 94.12 85 GLY A N 1
ATOM 616 C CA . GLY A 1 85 ? -21.202 1.061 35.366 1.00 94.12 85 GLY A CA 1
ATOM 617 C C . GLY A 1 85 ? -21.252 2.127 36.467 1.00 94.12 85 GLY A C 1
ATOM 618 O O . GLY A 1 85 ? -21.767 1.877 37.561 1.00 94.12 85 GLY A O 1
ATOM 619 N N . ILE A 1 86 ? -20.787 3.345 36.178 1.00 94.06 86 ILE A N 1
ATOM 620 C CA . ILE A 1 86 ? -20.841 4.484 37.108 1.00 94.06 86 ILE A CA 1
ATOM 621 C C . ILE A 1 86 ? -22.291 4.923 37.360 1.00 94.06 86 ILE A C 1
ATOM 623 O O . ILE A 1 86 ? -22.670 5.180 38.503 1.00 94.06 86 ILE A O 1
ATOM 627 N N . ALA A 1 87 ? -23.127 4.991 36.323 1.00 91.44 87 ALA A N 1
ATOM 628 C CA . ALA A 1 87 ? -24.537 5.340 36.477 1.00 91.44 87 ALA A CA 1
ATOM 629 C C . ALA A 1 87 ? -25.296 4.292 37.313 1.00 91.44 87 ALA A C 1
ATOM 631 O O . ALA A 1 87 ? -26.083 4.644 38.196 1.00 91.44 87 ALA A O 1
ATOM 632 N N . GLY A 1 88 ? -25.019 3.004 37.086 1.00 90.44 88 GLY A N 1
ATOM 633 C CA . GLY A 1 88 ? -25.608 1.898 37.840 1.00 90.44 88 GLY A CA 1
ATOM 634 C C . GLY A 1 88 ? -25.170 1.851 39.307 1.00 90.44 88 GLY A C 1
ATOM 635 O O . GLY A 1 88 ? -25.988 1.551 40.179 1.00 90.44 88 GLY A O 1
ATOM 636 N N . SER A 1 89 ? -23.912 2.187 39.612 1.00 89.12 89 SER A N 1
ATOM 637 C CA . SER A 1 89 ? -23.400 2.171 40.990 1.00 89.12 89 SER A CA 1
ATOM 638 C C . SER A 1 89 ? -24.012 3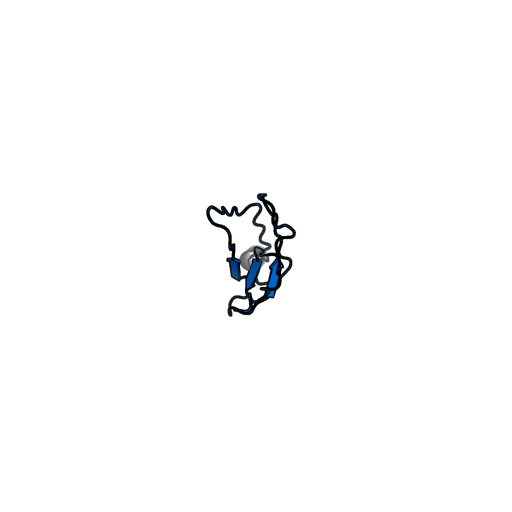.269 41.867 1.00 89.12 89 SER A C 1
ATOM 640 O O . SER A 1 89 ? -24.285 3.029 43.043 1.00 89.12 89 SER A O 1
ATOM 642 N N . ARG A 1 90 ? -24.333 4.441 41.298 1.00 83.00 90 ARG A N 1
ATOM 643 C CA . ARG A 1 90 ? -25.010 5.530 42.027 1.00 83.00 90 ARG A CA 1
ATOM 644 C C . ARG A 1 90 ? -26.431 5.164 42.461 1.00 83.00 90 ARG A C 1
ATOM 646 O O . ARG A 1 90 ? -26.838 5.556 43.551 1.00 83.00 90 ARG A O 1
ATOM 653 N N . LYS A 1 91 ? -27.167 4.373 41.668 1.00 76.31 91 LYS A N 1
ATOM 654 C CA . LYS A 1 91 ? -28.537 3.951 42.023 1.00 76.31 91 LYS A CA 1
ATOM 655 C C . LYS A 1 91 ? -28.594 3.009 43.225 1.00 76.31 91 LYS A C 1
ATOM 657 O O . LYS A 1 91 ? -29.575 3.038 43.952 1.00 76.31 91 LYS A O 1
ATOM 662 N N . ARG A 1 92 ? -27.543 2.219 43.471 1.00 69.25 92 ARG A N 1
ATOM 663 C CA . ARG A 1 92 ? -27.481 1.307 44.629 1.00 69.25 92 ARG A CA 1
ATOM 664 C C . ARG A 1 92 ? -27.190 2.011 45.953 1.00 69.25 92 ARG A C 1
ATOM 666 O O . ARG A 1 92 ? -27.361 1.401 46.993 1.00 69.25 92 ARG A O 1
ATOM 673 N N . LYS A 1 93 ? -26.707 3.256 45.914 1.00 60.47 93 LYS A N 1
ATOM 674 C CA . LYS A 1 93 ? -26.386 4.041 47.116 1.00 60.47 93 LYS A CA 1
ATOM 675 C C . LYS A 1 93 ? -27.518 4.993 47.528 1.00 60.47 93 LYS A C 1
ATOM 677 O O . LYS A 1 93 ? -27.473 5.541 48.621 1.00 60.47 93 LYS A O 1
ATOM 682 N N . ALA A 1 94 ? -28.490 5.222 46.645 1.00 55.78 94 ALA A N 1
ATOM 683 C CA . ALA A 1 94 ? -29.659 6.067 46.896 1.00 55.78 94 ALA A CA 1
ATOM 684 C C . ALA A 1 94 ? -30.927 5.264 47.256 1.00 55.78 94 ALA A C 1
ATOM 686 O O . ALA A 1 94 ? -31.980 5.871 47.439 1.00 55.78 94 ALA A O 1
ATOM 687 N N . ALA A 1 95 ? -30.825 3.932 47.320 1.00 49.06 95 ALA A N 1
ATOM 688 C CA . ALA A 1 95 ? -31.856 3.012 47.794 1.00 49.06 95 ALA A CA 1
ATOM 689 C C . ALA A 1 95 ? -31.449 2.428 49.150 1.00 49.06 95 ALA A C 1
ATOM 691 O O . ALA A 1 95 ? -30.221 2.282 49.360 1.00 49.06 95 ALA A O 1
#

pLDDT: mean 79.37, std 14.68, range [41.09, 97.19]

InterPro domains:
  IPR013424 PEP-CTERM protein-sorting domain [PF07589] (69-91)
  IPR013424 PEP-CTERM protein-sorting domain [TIGR02595] (70-93)

Organism: NCBI:txid327160

Secondary structure (DSSP, 8-state):
-------------EEEEE-TT--EEEEEE-S-SSSS--------SS--EEEEE--STT---------------HHHHHHHHHHHHHHHHHHTT--

Radius of gyration: 25.93 Å; chains: 1; bounding box: 55×25×86 Å

Foldseek 3Di:
DDDPPPPPPLQWKKKWFAAPVRHTFDIDTFPDSDPDDGDDDDPGPRTDDMDIDDPDPPDDDDDPDDDDDDPDPCVVVVVVVVVVVVVVVVVVVVD